Protein AF-A0A921CN96-F1 (afdb_monomer)

Foldseek 3Di:
DCVVVVVPDDPVVVVVVVVVVVVVVVVVVVVFDCVDPLRVVLVVQLVVCCVVVVDNLLSVLSSLLSSCVSCVVVVVNVVDPPVSVVVNVVSVVVVVVVVD

Structure (mmCIF, N/CA/C/O backbone):
data_AF-A0A921CN96-F1
#
_entry.id   AF-A0A921CN96-F1
#
loop_
_atom_site.group_PDB
_atom_site.id
_atom_site.type_symbol
_atom_site.label_atom_id
_atom_site.label_alt_id
_atom_site.label_comp_id
_atom_site.label_asym_id
_atom_site.label_entity_id
_atom_site.label_seq_id
_atom_site.pdbx_PDB_ins_code
_atom_site.Cartn_x
_atom_site.Cartn_y
_atom_site.Cartn_z
_atom_site.occupancy
_atom_site.B_iso_or_equiv
_atom_site.auth_seq_id
_atom_site.auth_comp_id
_atom_site.auth_asym_id
_atom_site.auth_atom_id
_atom_site.pdbx_PDB_model_num
ATOM 1 N N . PHE A 1 1 ? -2.292 15.617 -31.574 1.00 74.25 1 PHE A N 1
ATOM 2 C CA . PHE A 1 1 ? -1.887 17.020 -31.805 1.00 74.25 1 PHE A CA 1
ATOM 3 C C . P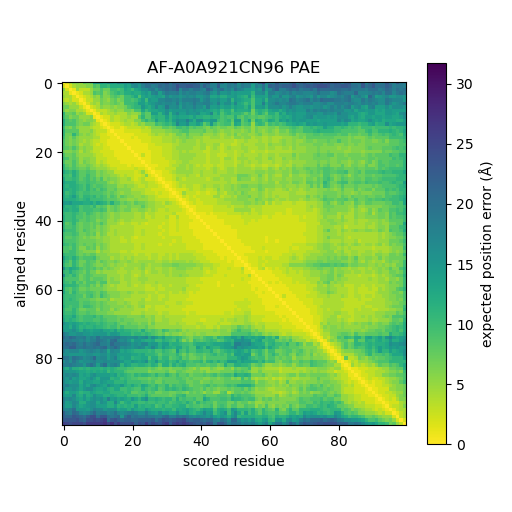HE A 1 1 ? -0.811 17.520 -30.830 1.00 74.25 1 PHE A C 1
ATOM 5 O O . PHE A 1 1 ? 0.116 18.146 -31.311 1.00 74.25 1 PHE A O 1
ATOM 12 N N . LEU A 1 2 ? -0.840 17.208 -29.521 1.00 77.44 2 LEU A N 1
ATOM 13 C CA . LEU A 1 2 ? 0.230 17.588 -28.559 1.00 77.44 2 LEU A CA 1
ATOM 14 C C . LEU A 1 2 ? 1.356 16.544 -28.381 1.00 77.44 2 LEU A C 1
ATOM 16 O O . LEU A 1 2 ? 2.350 16.805 -27.712 1.00 77.44 2 LEU A O 1
ATOM 20 N N . THR A 1 3 ? 1.221 15.368 -28.993 1.00 77.44 3 THR A N 1
ATOM 21 C CA . THR A 1 3 ? 2.188 14.261 -28.935 1.00 77.44 3 THR A CA 1
ATOM 22 C C . THR A 1 3 ? 3.643 14.638 -29.269 1.00 77.44 3 THR A C 1
ATOM 24 O O . THR A 1 3 ? 4.514 14.211 -28.515 1.00 77.44 3 THR A O 1
ATOM 27 N N . PRO A 1 4 ? 3.967 15.456 -30.294 1.00 80.44 4 PRO A N 1
ATOM 28 C CA . PRO A 1 4 ? 5.363 15.819 -30.566 1.00 80.44 4 PRO A CA 1
ATOM 29 C C . PRO A 1 4 ? 5.990 16.716 -29.482 1.00 80.44 4 PRO A C 1
ATOM 31 O O . PRO A 1 4 ? 7.190 16.612 -29.247 1.00 80.44 4 PRO A O 1
ATOM 34 N N . LEU A 1 5 ? 5.196 17.522 -28.759 1.00 76.81 5 LEU A N 1
ATOM 35 C CA . LEU A 1 5 ? 5.685 18.297 -27.607 1.00 76.81 5 LEU A CA 1
ATOM 36 C C . LEU A 1 5 ? 5.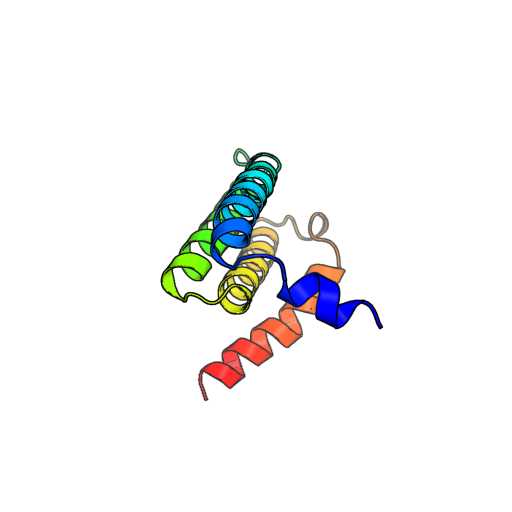952 17.432 -26.362 1.00 76.81 5 LEU A C 1
ATOM 38 O O . LEU A 1 5 ? 6.748 17.809 -25.510 1.00 76.81 5 LEU A O 1
ATOM 42 N N . ALA A 1 6 ? 5.306 16.274 -26.233 1.00 76.50 6 ALA A N 1
ATOM 43 C CA . ALA A 1 6 ? 5.575 15.362 -25.122 1.00 76.50 6 ALA A CA 1
ATOM 44 C C . ALA A 1 6 ? 6.882 14.572 -25.328 1.00 76.50 6 ALA A C 1
ATOM 46 O O . ALA A 1 6 ? 7.588 14.287 -24.367 1.00 76.50 6 ALA A O 1
ATOM 47 N N . VAL A 1 7 ? 7.228 14.253 -26.581 1.00 76.19 7 VAL A N 1
ATOM 48 C CA . VAL A 1 7 ? 8.421 13.456 -26.936 1.00 76.19 7 VAL A CA 1
ATOM 49 C C . VAL A 1 7 ? 9.723 14.267 -26.844 1.00 76.19 7 VAL A C 1
ATOM 51 O O . VAL A 1 7 ? 10.792 13.693 -26.672 1.00 76.19 7 VAL A O 1
ATOM 54 N N . MET A 1 8 ? 9.650 15.601 -26.905 1.00 83.06 8 MET A N 1
ATOM 55 C CA . MET A 1 8 ? 10.811 16.489 -26.715 1.00 83.06 8 MET A CA 1
ATOM 56 C C . MET A 1 8 ? 11.280 16.598 -25.252 1.00 83.06 8 MET A C 1
ATOM 58 O O . MET A 1 8 ? 12.340 17.168 -24.998 1.00 83.06 8 MET A O 1
ATOM 62 N N . ILE A 1 9 ? 10.529 16.052 -24.286 1.00 80.88 9 ILE A N 1
ATOM 63 C CA . ILE A 1 9 ? 10.961 15.981 -22.885 1.00 80.88 9 ILE A CA 1
ATOM 64 C C . ILE A 1 9 ? 12.008 14.862 -22.756 1.00 80.88 9 ILE A C 1
ATOM 66 O O . ILE A 1 9 ? 11.705 13.710 -23.072 1.00 80.88 9 ILE A O 1
ATOM 70 N N . PRO A 1 10 ? 13.226 15.151 -22.262 1.00 83.81 10 PRO A N 1
ATOM 71 C CA . PRO A 1 10 ? 14.235 14.122 -22.040 1.00 83.81 10 PRO A CA 1
ATOM 72 C C . PRO A 1 10 ? 13.735 13.056 -21.057 1.00 83.81 10 PRO A C 1
ATOM 74 O O . PRO A 1 10 ? 13.211 13.385 -19.993 1.00 83.81 10 PRO A O 1
ATOM 77 N N . THR A 1 11 ? 13.980 1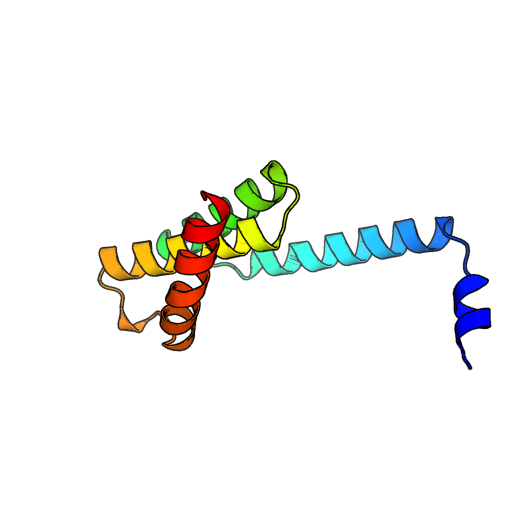1.776 -21.342 1.00 79.62 11 THR A N 1
ATOM 78 C CA . THR A 1 11 ? 13.639 10.658 -20.435 1.00 79.62 11 THR A CA 1
ATOM 79 C C . THR A 1 11 ? 14.355 10.754 -19.082 1.00 79.62 11 THR A C 1
ATOM 81 O O . THR A 1 11 ? 13.847 10.303 -18.056 1.00 79.62 11 THR A O 1
ATOM 84 N N . ALA A 1 12 ? 15.509 11.424 -19.044 1.00 84.81 12 ALA A N 1
ATOM 85 C CA . ALA A 1 12 ? 16.206 11.749 -17.804 1.00 84.81 12 ALA A CA 1
ATOM 86 C C . ALA A 1 12 ? 15.402 12.698 -16.893 1.00 84.81 12 ALA A C 1
ATOM 88 O O . ALA A 1 12 ? 15.544 12.630 -15.676 1.00 84.81 12 ALA A O 1
ATOM 89 N N . ALA A 1 13 ? 14.531 13.549 -17.450 1.00 86.00 13 ALA A N 1
ATOM 90 C CA . ALA A 1 13 ? 13.685 14.463 -16.681 1.00 86.00 13 ALA A CA 1
ATOM 91 C C . ALA A 1 13 ? 12.437 13.770 -16.103 1.00 86.00 13 ALA A C 1
ATOM 93 O O . ALA A 1 13 ? 11.913 14.202 -15.077 1.00 86.00 13 ALA A O 1
ATOM 94 N N . THR A 1 14 ? 11.973 12.668 -16.706 1.00 88.56 14 THR A N 1
ATOM 95 C CA . THR A 1 14 ? 10.804 11.923 -16.206 1.00 88.56 14 THR A CA 1
ATOM 96 C C . THR A 1 14 ? 11.135 11.052 -14.995 1.00 88.56 14 THR A C 1
ATOM 98 O O . THR A 1 14 ? 10.277 10.840 -14.142 1.00 88.56 14 TH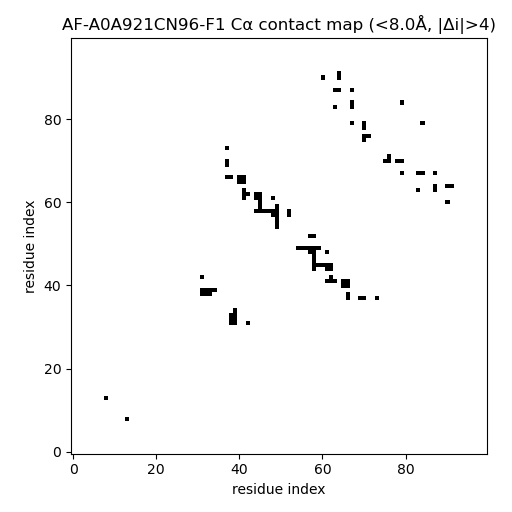R A O 1
ATOM 101 N N . ALA A 1 15 ? 12.379 10.580 -14.875 1.00 89.75 15 ALA A N 1
ATOM 102 C CA . ALA A 1 1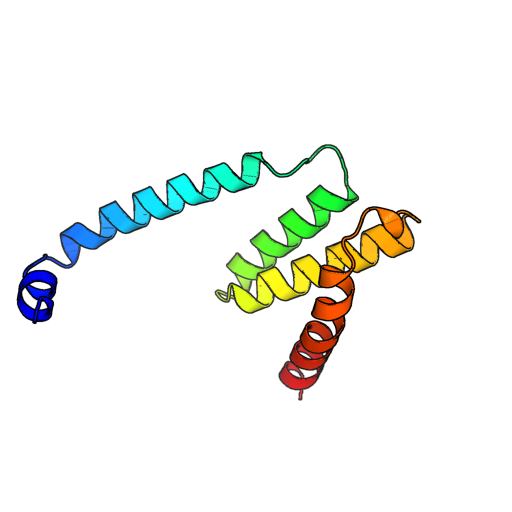5 ? 12.826 9.765 -13.745 1.00 89.75 15 ALA A CA 1
ATOM 103 C C . ALA A 1 15 ? 12.652 10.452 -12.367 1.00 89.75 15 ALA A C 1
ATOM 105 O O . ALA A 1 15 ? 11.973 9.876 -11.515 1.00 89.75 15 ALA A O 1
ATOM 106 N N . PRO A 1 16 ? 13.170 11.675 -12.117 1.00 90.56 16 PRO A N 1
ATOM 107 C CA . PRO A 1 16 ? 12.977 12.350 -10.831 1.00 90.56 16 PRO A CA 1
ATOM 108 C C . PRO A 1 16 ? 11.504 12.681 -10.556 1.00 90.56 16 PRO A C 1
ATOM 110 O O . PRO A 1 16 ? 11.070 12.614 -9.407 1.00 90.56 16 PRO A O 1
ATOM 113 N N . ALA A 1 17 ? 10.715 12.971 -11.597 1.00 92.12 17 ALA A N 1
ATOM 114 C CA . ALA A 1 17 ? 9.279 13.195 -11.453 1.00 92.12 17 ALA A CA 1
ATOM 115 C C . ALA A 1 17 ? 8.553 11.933 -10.951 1.00 92.12 17 ALA A C 1
ATOM 117 O O . ALA A 1 17 ? 7.779 12.010 -9.999 1.00 92.12 17 ALA A O 1
ATOM 118 N N . LEU A 1 18 ? 8.849 10.760 -11.524 1.00 91.25 18 LEU A N 1
ATOM 119 C CA . LEU A 1 18 ? 8.266 9.483 -11.091 1.00 91.25 18 LEU A CA 1
ATOM 120 C C . LEU A 1 18 ? 8.692 9.090 -9.669 1.00 91.25 18 LEU A C 1
ATOM 122 O O . LEU A 1 18 ? 7.872 8.570 -8.914 1.00 91.25 18 LEU A O 1
ATOM 126 N N . ILE A 1 19 ? 9.936 9.383 -9.275 1.00 92.50 19 ILE A N 1
ATOM 127 C CA . ILE A 1 19 ? 10.419 9.150 -7.903 1.00 92.50 19 ILE A CA 1
ATOM 128 C C . ILE A 1 19 ? 9.632 10.006 -6.900 1.00 92.50 19 ILE A C 1
ATOM 130 O O . ILE A 1 19 ? 9.176 9.490 -5.879 1.00 92.50 19 ILE A O 1
ATOM 134 N N . LEU A 1 20 ? 9.425 11.294 -7.195 1.00 93.94 20 LEU A N 1
ATOM 135 C CA . LEU A 1 20 ? 8.645 12.192 -6.336 1.00 93.94 20 LEU A CA 1
ATOM 136 C C . LEU A 1 20 ? 7.179 11.763 -6.227 1.00 93.94 20 LEU A C 1
ATOM 138 O O . LEU A 1 20 ? 6.624 11.774 -5.130 1.00 93.94 20 LEU A O 1
ATOM 142 N N . ILE A 1 21 ? 6.566 11.334 -7.332 1.00 92.50 21 ILE A N 1
ATOM 143 C CA . ILE A 1 21 ? 5.198 10.797 -7.326 1.00 92.50 21 ILE A CA 1
ATOM 144 C C . ILE A 1 21 ? 5.128 9.540 -6.450 1.00 92.50 21 ILE A C 1
ATOM 146 O O . ILE A 1 21 ? 4.252 9.438 -5.593 1.00 92.50 21 ILE A O 1
ATOM 150 N N . GLY A 1 22 ? 6.080 8.613 -6.597 1.00 89.81 22 GLY A N 1
ATOM 151 C CA . GLY A 1 22 ? 6.157 7.412 -5.762 1.00 89.81 22 GLY A CA 1
ATOM 152 C C . GLY A 1 22 ? 6.296 7.735 -4.270 1.00 89.81 22 GLY A C 1
ATOM 153 O O . GLY A 1 22 ? 5.595 7.154 -3.441 1.00 89.81 22 GLY A O 1
ATOM 154 N N . LEU A 1 23 ? 7.133 8.718 -3.921 1.00 91.50 23 LEU A N 1
ATOM 155 C CA . LEU A 1 23 ? 7.268 9.213 -2.546 1.00 91.50 23 LEU A CA 1
ATOM 156 C C . LEU A 1 23 ? 5.954 9.798 -2.011 1.00 91.50 23 LEU A C 1
ATOM 158 O O . LEU A 1 23 ? 5.591 9.547 -0.862 1.00 91.50 23 LEU A O 1
ATOM 162 N N . GLN A 1 24 ? 5.211 10.538 -2.837 1.00 90.31 24 GLN A N 1
ATOM 163 C CA . GLN A 1 24 ? 3.900 11.062 -2.452 1.00 90.31 24 GLN A CA 1
ATOM 164 C C . GLN A 1 24 ? 2.872 9.945 -2.232 1.00 90.31 24 GLN A C 1
ATOM 166 O O . GLN A 1 24 ? 2.104 10.014 -1.273 1.00 90.31 24 GLN A O 1
ATOM 171 N N . MET A 1 25 ? 2.896 8.881 -3.040 1.00 90.12 25 MET A N 1
ATOM 172 C CA . MET A 1 25 ? 2.010 7.723 -2.861 1.00 90.12 25 MET A CA 1
ATOM 173 C C . MET A 1 25 ? 2.270 6.975 -1.547 1.00 90.12 25 MET A C 1
ATOM 175 O O . MET A 1 25 ? 1.324 6.475 -0.938 1.00 90.12 25 MET A O 1
ATOM 179 N N . MET A 1 26 ? 3.514 6.948 -1.049 1.00 87.94 26 MET A N 1
ATOM 180 C CA . MET A 1 26 ? 3.805 6.369 0.271 1.00 87.94 26 MET A CA 1
ATOM 181 C C . MET A 1 26 ? 3.111 7.117 1.414 1.00 87.94 26 MET A C 1
ATOM 183 O O . MET A 1 26 ? 2.838 6.522 2.454 1.00 87.94 26 MET A O 1
ATOM 187 N N . SER A 1 27 ? 2.772 8.399 1.241 1.00 86.81 27 SER A N 1
ATOM 188 C CA . SER A 1 27 ? 2.015 9.150 2.249 1.00 86.81 27 SER A CA 1
ATOM 189 C C . SER A 1 27 ? 0.640 8.527 2.514 1.00 86.81 27 SER A C 1
ATOM 191 O O . SER A 1 27 ? 0.160 8.549 3.646 1.00 86.81 27 SER A O 1
ATOM 193 N N . THR A 1 28 ? 0.034 7.886 1.507 1.00 85.25 28 THR A N 1
ATOM 194 C CA . THR A 1 28 ? -1.254 7.193 1.654 1.00 85.25 28 THR A CA 1
ATOM 195 C C . THR A 1 28 ? -1.179 6.048 2.663 1.00 85.25 28 THR A C 1
ATOM 197 O O . THR A 1 28 ? -2.160 5.807 3.360 1.00 85.25 28 THR A O 1
ATOM 200 N N . ILE A 1 29 ? -0.012 5.413 2.831 1.00 86.69 29 ILE A N 1
ATOM 201 C CA . ILE A 1 29 ? 0.194 4.343 3.820 1.00 86.69 29 ILE A CA 1
ATOM 202 C C . ILE A 1 29 ? -0.073 4.854 5.242 1.00 86.69 29 ILE A C 1
ATOM 204 O O . ILE A 1 29 ? -0.598 4.112 6.062 1.00 86.69 29 ILE A O 1
ATOM 208 N N . LYS A 1 30 ? 0.196 6.134 5.534 1.00 85.25 30 LYS A N 1
ATOM 209 C CA . LYS A 1 30 ? -0.066 6.721 6.860 1.00 85.25 30 LYS A CA 1
ATOM 210 C C . LYS A 1 30 ? -1.553 6.823 7.205 1.00 85.25 30 LYS A C 1
ATOM 212 O O . LYS A 1 30 ? -1.878 6.974 8.374 1.00 85.25 30 LYS A O 1
ATOM 217 N N . ASN A 1 31 ? -2.442 6.770 6.212 1.00 86.75 31 ASN A N 1
ATOM 218 C CA . ASN A 1 31 ? -3.889 6.772 6.449 1.00 86.75 31 ASN A CA 1
ATOM 219 C C . ASN A 1 31 ? -4.420 5.387 6.848 1.00 86.75 31 ASN A C 1
ATOM 221 O O . ASN A 1 31 ? -5.590 5.265 7.198 1.00 86.75 31 ASN A O 1
ATOM 225 N N . VAL A 1 32 ? -3.589 4.342 6.778 1.00 86.38 32 VAL A N 1
ATOM 226 C CA . VAL A 1 32 ? -3.953 3.010 7.260 1.00 86.38 32 VAL A CA 1
ATOM 227 C C . VAL A 1 32 ? -3.905 3.010 8.785 1.00 86.38 32 VAL A C 1
ATOM 229 O O . VAL A 1 32 ? -2.904 3.407 9.380 1.00 86.38 32 VAL A O 1
ATOM 232 N N . ASN A 1 33 ? -4.980 2.547 9.423 1.00 86.06 33 ASN A N 1
ATOM 233 C CA . ASN A 1 33 ? -5.007 2.375 10.868 1.00 86.06 33 ASN A CA 1
ATOM 234 C C . ASN A 1 33 ? -4.212 1.116 11.252 1.00 86.06 33 ASN A C 1
ATOM 236 O O . ASN A 1 33 ? -4.694 -0.004 11.090 1.00 86.06 33 ASN A O 1
ATOM 240 N N . PHE A 1 34 ? -2.988 1.308 11.745 1.00 85.50 34 PHE A N 1
ATOM 241 C CA . PHE A 1 34 ? -2.115 0.212 12.169 1.00 85.50 34 PHE A CA 1
ATOM 242 C C . PHE A 1 34 ? -2.422 -0.324 13.576 1.00 85.50 34 PHE A C 1
ATOM 244 O O . PHE A 1 34 ? -1.903 -1.383 13.925 1.00 85.50 34 PHE A O 1
ATOM 251 N N . ASP A 1 35 ? -3.270 0.352 14.358 1.00 86.31 35 ASP A N 1
ATOM 252 C CA . ASP A 1 35 ? -3.705 -0.132 15.675 1.00 86.31 35 ASP A CA 1
ATOM 253 C C . ASP A 1 35 ? -4.740 -1.264 15.554 1.00 86.31 35 ASP A C 1
ATOM 255 O O . ASP A 1 35 ? -4.812 -2.138 16.418 1.00 86.31 35 ASP A O 1
ATOM 259 N N . ASP A 1 36 ? -5.526 -1.294 14.467 1.00 85.56 36 ASP A N 1
ATOM 260 C CA . ASP A 1 36 ? -6.428 -2.413 14.178 1.00 85.56 36 ASP A CA 1
ATOM 261 C C . ASP A 1 36 ? -5.715 -3.481 13.338 1.00 85.56 36 ASP A C 1
ATOM 263 O O . ASP A 1 36 ? -5.426 -3.300 12.150 1.00 85.56 36 ASP A O 1
ATOM 267 N N . PHE A 1 37 ? -5.492 -4.648 13.943 1.00 85.44 37 PHE A N 1
ATOM 268 C CA . PHE A 1 37 ? -4.871 -5.800 13.288 1.00 85.44 37 PHE A CA 1
ATOM 269 C C . PHE A 1 37 ? -5.606 -6.235 12.008 1.00 85.44 37 PHE A C 1
ATOM 271 O O . PHE A 1 37 ? -4.986 -6.699 11.048 1.00 85.44 37 PHE A O 1
ATOM 278 N N . THR A 1 38 ? -6.922 -6.025 11.962 1.00 85.69 38 THR A N 1
ATOM 279 C CA . THR A 1 38 ? -7.789 -6.355 10.823 1.00 85.69 38 THR A CA 1
ATOM 280 C C . THR A 1 38 ? -7.508 -5.472 9.601 1.00 85.69 38 THR A C 1
ATOM 282 O O . THR A 1 38 ? -7.846 -5.853 8.484 1.00 85.69 38 THR A O 1
ATOM 285 N N . GLN A 1 39 ? -6.869 -4.310 9.785 1.00 85.81 39 GLN A N 1
ATOM 286 C CA . GLN A 1 39 ? -6.445 -3.407 8.706 1.00 85.81 39 GLN A CA 1
ATOM 287 C C . GLN A 1 39 ? -4.930 -3.458 8.474 1.00 85.81 39 GLN A C 1
ATOM 289 O O . GLN A 1 39 ? -4.478 -3.447 7.326 1.00 85.81 39 GLN A O 1
ATOM 294 N N . ALA A 1 40 ? -4.150 -3.582 9.550 1.00 89.81 40 ALA A N 1
ATOM 295 C CA . ALA A 1 40 ? -2.695 -3.633 9.501 1.00 89.81 40 ALA A CA 1
ATOM 296 C C . ALA A 1 40 ? -2.176 -4.862 8.736 1.00 89.81 40 ALA A C 1
ATOM 298 O O . ALA A 1 40 ? -1.321 -4.734 7.856 1.00 89.81 40 ALA A O 1
ATOM 299 N N . LEU A 1 41 ? -2.712 -6.053 9.035 1.00 90.81 41 LEU A N 1
ATOM 300 C CA . LEU A 1 41 ? -2.230 -7.302 8.442 1.00 90.81 41 LEU A CA 1
ATOM 301 C C . LEU A 1 41 ? -2.493 -7.374 6.919 1.00 90.81 41 LEU A C 1
ATOM 303 O O . LEU A 1 41 ? -1.557 -7.678 6.174 1.00 90.81 41 LEU A O 1
ATOM 307 N N . PRO A 1 42 ? -3.694 -7.035 6.407 1.00 90.31 42 PRO A N 1
ATOM 308 C CA . PRO A 1 42 ? -3.945 -6.983 4.966 1.00 90.31 42 PRO A CA 1
ATOM 309 C C . PRO A 1 42 ? -3.100 -5.943 4.234 1.00 90.31 42 PRO A C 1
ATOM 311 O O . PRO A 1 42 ? -2.592 -6.225 3.146 1.00 90.31 42 PRO A O 1
ATOM 314 N N . ALA A 1 43 ? -2.914 -4.754 4.820 1.00 91.12 43 ALA A N 1
ATOM 315 C CA . ALA A 1 43 ? -2.076 -3.711 4.234 1.00 91.12 43 ALA A CA 1
ATOM 316 C C . ALA A 1 43 ? -0.617 -4.174 4.114 1.00 91.12 43 ALA A C 1
ATOM 318 O O . ALA A 1 43 ? 0.002 -4.019 3.060 1.00 91.12 43 ALA A O 1
ATOM 319 N N . PHE A 1 44 ? -0.093 -4.824 5.155 1.00 91.94 44 PHE A N 1
ATOM 320 C CA . PHE A 1 44 ? 1.248 -5.397 5.140 1.00 91.94 44 PHE A CA 1
ATOM 321 C C . PHE A 1 44 ? 1.402 -6.482 4.067 1.00 91.94 44 PHE A C 1
ATOM 323 O O . PHE A 1 44 ? 2.325 -6.416 3.254 1.00 91.94 44 PHE A O 1
ATOM 330 N N . ILE A 1 45 ? 0.469 -7.439 4.004 1.00 92.25 45 ILE A N 1
ATOM 331 C CA . ILE A 1 45 ? 0.488 -8.511 2.997 1.00 92.25 45 ILE A CA 1
ATOM 332 C C . ILE A 1 45 ? 0.442 -7.930 1.581 1.00 92.25 45 ILE A C 1
ATOM 334 O O . ILE A 1 45 ? 1.208 -8.362 0.723 1.00 92.25 45 ILE A O 1
ATOM 338 N N . THR A 1 46 ? -0.387 -6.912 1.345 1.00 93.06 46 THR A N 1
ATOM 339 C CA . THR A 1 46 ? -0.479 -6.234 0.043 1.00 93.06 46 THR A CA 1
ATOM 340 C C . THR A 1 46 ? 0.874 -5.687 -0.402 1.00 93.06 46 THR A C 1
ATOM 342 O O . THR A 1 46 ? 1.295 -5.914 -1.539 1.00 93.06 46 THR A O 1
ATOM 345 N N . ILE A 1 47 ? 1.570 -4.980 0.494 1.00 92.38 47 ILE A N 1
ATOM 346 C CA . ILE A 1 47 ? 2.873 -4.371 0.208 1.00 92.38 47 ILE A CA 1
ATOM 347 C C . ILE A 1 47 ? 3.909 -5.461 -0.072 1.00 92.38 47 ILE A C 1
ATOM 349 O O . ILE A 1 47 ? 4.576 -5.427 -1.105 1.00 92.38 47 ILE A O 1
ATOM 353 N N . VAL A 1 48 ? 4.003 -6.456 0.811 1.00 94.06 48 VAL A N 1
ATOM 354 C CA . VAL A 1 48 ? 4.980 -7.545 0.704 1.00 94.06 48 VAL A CA 1
ATOM 355 C C . VAL A 1 48 ? 4.779 -8.329 -0.593 1.00 94.06 48 VAL A C 1
ATOM 357 O O . VAL A 1 48 ? 5.715 -8.467 -1.378 1.00 94.06 48 VAL A O 1
ATOM 360 N N . VAL A 1 49 ? 3.555 -8.777 -0.881 1.00 93.25 49 VAL A N 1
ATOM 361 C CA . VAL A 1 49 ? 3.249 -9.532 -2.107 1.00 93.25 49 VAL A CA 1
ATOM 362 C C . VAL A 1 49 ? 3.535 -8.700 -3.354 1.00 93.25 49 VAL A C 1
ATOM 364 O O . VAL A 1 49 ? 4.074 -9.238 -4.321 1.00 93.25 49 VAL A O 1
ATOM 367 N N . THR A 1 50 ? 3.209 -7.404 -3.347 1.00 93.31 50 THR A N 1
ATOM 368 C CA . THR A 1 50 ? 3.491 -6.524 -4.492 1.00 93.31 50 THR A CA 1
ATOM 369 C C . THR A 1 50 ? 4.989 -6.458 -4.778 1.00 93.31 50 THR A C 1
ATOM 371 O O . THR A 1 50 ? 5.391 -6.615 -5.930 1.00 93.31 50 THR A O 1
ATOM 374 N N . VAL A 1 51 ? 5.813 -6.273 -3.740 1.00 91.88 51 VAL A N 1
ATOM 375 C CA . VAL A 1 51 ? 7.276 -6.192 -3.871 1.00 91.88 51 VAL A CA 1
ATOM 376 C C . VAL A 1 51 ? 7.860 -7.522 -4.346 1.00 91.88 51 VAL A C 1
ATOM 378 O O . VAL A 1 51 ? 8.698 -7.528 -5.241 1.00 91.88 51 VAL A O 1
ATOM 381 N N . PHE A 1 52 ? 7.391 -8.650 -3.808 1.00 92.25 52 PHE A N 1
ATOM 382 C CA . PHE A 1 52 ? 7.905 -9.970 -4.186 1.00 92.25 52 PHE A CA 1
ATOM 383 C C . PHE A 1 52 ? 7.428 -10.454 -5.562 1.00 92.25 52 PHE A C 1
ATOM 385 O O . PHE A 1 52 ? 8.168 -11.153 -6.249 1.00 92.25 52 PHE A O 1
ATOM 392 N N . THR A 1 53 ? 6.212 -10.095 -5.982 1.00 88.31 53 THR A N 1
ATOM 393 C CA . THR A 1 53 ? 5.643 -10.538 -7.272 1.00 88.31 53 THR A CA 1
ATOM 394 C C . THR A 1 53 ? 5.975 -9.568 -8.413 1.00 88.31 53 THR A C 1
ATOM 396 O O . THR A 1 53 ? 5.724 -9.884 -9.572 1.00 88.31 53 THR A O 1
ATOM 399 N N . PHE A 1 54 ? 6.474 -8.361 -8.110 1.00 88.94 54 PHE A N 1
ATOM 400 C CA . PHE A 1 54 ? 6.584 -7.239 -9.059 1.00 88.94 54 PHE A CA 1
ATOM 401 C C . PHE A 1 54 ? 5.273 -6.950 -9.816 1.00 88.94 54 PHE A C 1
ATOM 403 O O . PHE A 1 54 ? 5.267 -6.367 -10.899 1.00 88.94 54 PHE A O 1
ATOM 410 N N . ASN A 1 55 ? 4.140 -7.360 -9.237 1.00 87.50 55 ASN A N 1
ATOM 411 C CA . ASN A 1 55 ? 2.817 -7.244 -9.825 1.00 87.50 55 ASN A CA 1
ATOM 412 C C . ASN A 1 55 ? 1.851 -6.676 -8.785 1.00 87.50 55 ASN A C 1
ATOM 414 O O . ASN A 1 55 ? 1.463 -7.341 -7.821 1.00 87.50 55 ASN A O 1
ATOM 418 N N . LEU A 1 56 ? 1.449 -5.432 -9.026 1.00 88.12 56 LEU A N 1
ATOM 419 C CA . LEU A 1 56 ? 0.563 -4.668 -8.158 1.00 88.12 56 LEU A CA 1
ATOM 420 C C . LEU A 1 56 ? -0.847 -5.271 -8.094 1.00 88.12 56 LEU A C 1
ATOM 422 O O . LEU A 1 56 ? -1.458 -5.280 -7.027 1.00 88.12 56 LEU A O 1
ATOM 426 N N . ALA A 1 57 ? -1.339 -5.858 -9.190 1.00 87.44 57 ALA A N 1
ATOM 427 C CA . ALA A 1 57 ? -2.643 -6.514 -9.200 1.00 87.44 57 ALA A CA 1
ATOM 428 C C . ALA A 1 57 ? -2.659 -7.732 -8.267 1.00 87.44 57 ALA A C 1
ATOM 430 O O . ALA A 1 57 ? -3.604 -7.903 -7.500 1.00 87.44 57 ALA A O 1
ATOM 431 N N . ASN A 1 58 ? -1.595 -8.540 -8.267 1.00 87.12 58 ASN A N 1
ATOM 432 C CA . ASN A 1 58 ? -1.524 -9.736 -7.425 1.00 87.12 58 ASN A CA 1
ATOM 433 C C . ASN A 1 58 ? -1.439 -9.390 -5.929 1.00 87.12 58 ASN A C 1
ATOM 435 O O . ASN A 1 58 ? -2.087 -10.028 -5.099 1.00 87.12 58 ASN A O 1
ATOM 439 N N . GLY A 1 59 ? -0.690 -8.335 -5.594 1.00 88.69 59 GLY A N 1
ATOM 440 C CA . GLY A 1 59 ? -0.602 -7.825 -4.228 1.00 88.69 59 GLY A CA 1
ATOM 441 C C . GLY A 1 59 ? -1.930 -7.299 -3.701 1.00 88.69 59 GLY A C 1
ATOM 442 O O . GLY A 1 59 ? -2.372 -7.723 -2.634 1.00 88.69 59 GLY A O 1
ATOM 443 N N . ILE A 1 60 ? -2.606 -6.437 -4.469 1.00 90.25 60 ILE A N 1
ATOM 444 C CA . ILE A 1 60 ? -3.927 -5.906 -4.095 1.00 90.25 60 ILE A CA 1
ATOM 445 C C . ILE A 1 60 ? -4.950 -7.035 -3.952 1.00 90.25 60 ILE A C 1
ATOM 447 O O . ILE A 1 60 ? -5.741 -7.036 -3.011 1.00 90.25 60 ILE A O 1
ATOM 451 N N . SER A 1 61 ? -4.904 -8.023 -4.845 1.00 88.94 61 SER A N 1
ATOM 452 C CA . SER A 1 61 ? -5.805 -9.175 -4.823 1.00 88.94 61 SER A CA 1
ATOM 453 C C . SER A 1 61 ? -5.732 -9.943 -3.503 1.00 88.94 61 SER A C 1
ATOM 455 O O . SER A 1 61 ? -6.749 -10.129 -2.833 1.00 88.94 61 SER A O 1
ATOM 457 N N . LEU A 1 62 ? -4.523 -10.343 -3.094 1.00 89.31 62 LEU A N 1
ATOM 458 C CA . LEU A 1 62 ? -4.318 -11.051 -1.828 1.00 89.31 62 LEU A CA 1
ATOM 459 C C . LEU A 1 62 ? -4.604 -10.172 -0.611 1.00 89.31 62 LEU A C 1
ATOM 461 O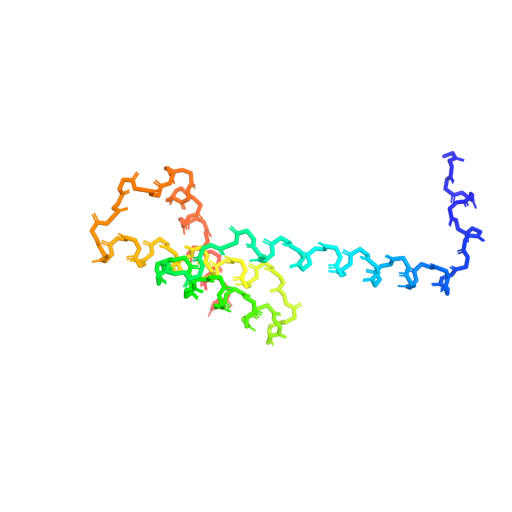 O . LEU A 1 62 ? -5.140 -10.665 0.383 1.00 89.31 62 LEU A O 1
ATOM 465 N N . GLY A 1 63 ? -4.306 -8.877 -0.699 1.00 90.44 63 GLY A N 1
ATOM 466 C CA . GLY A 1 63 ? -4.668 -7.890 0.311 1.00 90.44 63 GLY A CA 1
ATOM 467 C C . GLY A 1 63 ? -6.162 -7.856 0.605 1.00 90.44 63 GLY A C 1
ATOM 468 O O . GLY A 1 63 ? -6.578 -8.025 1.749 1.00 90.44 63 GLY A O 1
ATOM 469 N N . ILE A 1 64 ? -6.977 -7.696 -0.440 1.00 89.00 64 ILE A N 1
ATOM 470 C CA . ILE A 1 64 ? -8.440 -7.639 -0.327 1.00 89.00 64 ILE A CA 1
ATOM 471 C C . ILE A 1 64 ? -8.993 -8.954 0.225 1.00 89.00 64 ILE A C 1
ATOM 473 O O . ILE A 1 64 ? -9.810 -8.929 1.145 1.00 89.00 64 ILE A O 1
ATOM 477 N N . ILE A 1 65 ? -8.522 -10.098 -0.284 1.00 88.44 65 ILE A N 1
ATOM 478 C CA . ILE A 1 65 ? -8.954 -11.415 0.204 1.00 88.44 65 ILE A CA 1
ATOM 479 C C . ILE A 1 65 ? -8.649 -11.546 1.698 1.00 88.44 65 ILE A C 1
ATOM 481 O O . ILE A 1 65 ? -9.539 -11.897 2.467 1.00 88.44 65 ILE A O 1
ATOM 485 N N . THR A 1 66 ? -7.430 -11.206 2.123 1.00 89.00 66 THR A N 1
ATOM 486 C CA . THR A 1 66 ? -7.025 -11.258 3.537 1.00 89.00 66 THR A CA 1
ATOM 487 C C . THR A 1 66 ? -7.887 -10.331 4.396 1.00 89.00 66 THR A C 1
ATOM 489 O O . THR A 1 66 ? -8.331 -10.736 5.468 1.00 89.00 66 THR A O 1
ATOM 492 N N . TYR A 1 67 ? -8.170 -9.110 3.932 1.00 88.62 67 TYR A N 1
ATOM 493 C CA . TYR A 1 67 ? -9.012 -8.158 4.658 1.00 88.62 67 TYR A CA 1
ATOM 494 C C . TYR A 1 67 ? -10.426 -8.692 4.885 1.00 88.62 67 TYR A C 1
ATOM 496 O O . TYR A 1 67 ? -10.934 -8.641 6.006 1.00 88.62 67 TYR A O 1
ATOM 504 N N . VAL A 1 68 ? -11.056 -9.240 3.844 1.00 86.31 68 VAL A N 1
ATOM 505 C CA . VAL A 1 68 ? -12.392 -9.835 3.965 1.00 86.31 68 VAL A CA 1
ATOM 506 C C . VAL A 1 68 ? -12.351 -11.052 4.886 1.00 86.31 68 VAL A C 1
ATOM 508 O O . VAL A 1 68 ? -13.186 -11.162 5.779 1.00 86.31 68 VAL A O 1
ATOM 511 N N . LEU A 1 69 ? -11.348 -11.921 4.737 1.00 86.50 69 LEU A N 1
ATOM 512 C CA . LEU A 1 69 ? -11.194 -13.119 5.560 1.00 86.50 69 LEU A CA 1
ATOM 513 C C . LEU A 1 69 ? -11.074 -12.763 7.050 1.00 86.50 69 LEU A C 1
ATOM 515 O O . LEU A 1 69 ? -11.827 -13.284 7.869 1.00 86.50 69 LEU A O 1
ATOM 519 N N . LEU A 1 70 ? -10.187 -11.827 7.402 1.00 86.88 70 LEU A N 1
ATOM 520 C CA . LEU A 1 70 ? -9.983 -11.397 8.788 1.00 86.88 70 LEU A CA 1
ATOM 521 C C . LEU A 1 70 ? -11.229 -10.743 9.384 1.00 86.88 70 LEU A C 1
ATOM 523 O O . LEU A 1 70 ? -11.582 -11.048 10.516 1.00 86.88 70 LEU A O 1
ATOM 527 N N . ASN A 1 71 ? -11.923 -9.878 8.641 1.00 84.12 71 ASN A N 1
ATOM 528 C CA . ASN A 1 71 ? -13.144 -9.248 9.147 1.00 84.12 71 ASN A CA 1
ATOM 529 C C . ASN A 1 71 ? -14.280 -10.258 9.361 1.00 84.12 71 ASN A C 1
ATOM 531 O O . ASN A 1 71 ? -15.048 -10.121 10.315 1.00 84.12 71 ASN A O 1
ATOM 535 N N . VAL A 1 72 ? -14.374 -11.284 8.509 1.00 83.00 72 VAL A N 1
ATOM 536 C CA . VAL A 1 72 ? -15.338 -12.381 8.672 1.00 83.00 72 VAL A CA 1
ATOM 537 C C . VAL A 1 72 ? -15.003 -13.211 9.914 1.00 83.00 72 VAL A C 1
ATOM 539 O O . VAL A 1 72 ? -15.890 -13.454 10.731 1.00 83.00 72 VAL A O 1
ATOM 542 N N . PHE A 1 73 ? -13.734 -13.591 10.109 1.00 82.75 73 PHE A N 1
ATOM 543 C CA . PHE A 1 73 ? -13.305 -14.369 11.279 1.00 82.75 73 PHE A CA 1
ATOM 544 C C . PHE A 1 73 ? -13.371 -13.583 12.596 1.00 82.75 73 PHE A C 1
ATOM 546 O O . PHE A 1 73 ? -13.712 -14.155 13.627 1.00 82.75 73 PHE A O 1
ATOM 553 N N . SER A 1 74 ? -13.118 -12.275 12.568 1.00 80.94 74 SER A N 1
ATOM 554 C CA . SER A 1 74 ? -13.230 -11.390 13.736 1.00 80.94 74 SER A CA 1
ATOM 555 C C . SER A 1 74 ? -14.677 -10.994 14.070 1.00 80.94 74 SER A C 1
ATOM 557 O O . SER A 1 74 ? -14.897 -10.204 14.985 1.00 80.94 74 SER A O 1
ATOM 559 N N . GLY A 1 75 ? -15.680 -11.495 13.334 1.00 75.00 75 GLY A N 1
ATOM 560 C CA . GLY A 1 75 ? -17.099 -11.193 13.568 1.00 75.00 75 GLY A CA 1
ATOM 561 C C . GLY A 1 75 ? -17.532 -9.776 13.162 1.00 75.00 75 GLY A C 1
ATOM 562 O O . GLY A 1 75 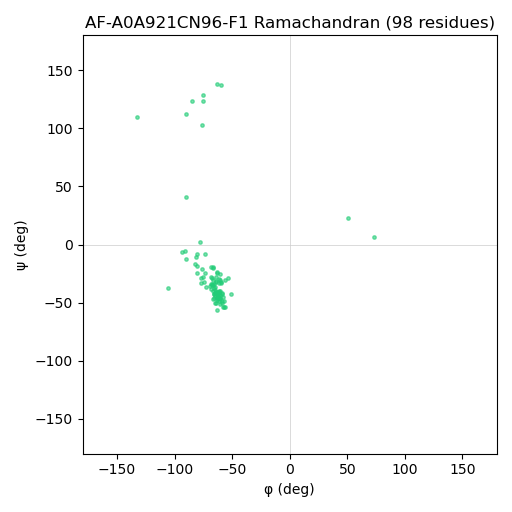? -18.685 -9.401 13.374 1.00 75.00 75 GLY A O 1
ATOM 563 N N . LYS A 1 76 ? -16.649 -8.997 12.527 1.00 75.94 76 LYS A N 1
ATOM 564 C CA . LYS A 1 76 ? -16.860 -7.608 12.083 1.00 75.94 76 LYS A CA 1
ATOM 565 C C . LYS A 1 76 ? -17.427 -7.526 10.658 1.00 75.94 76 LYS A C 1
ATOM 567 O O . LYS A 1 76 ? -17.062 -6.668 9.858 1.00 75.94 76 LYS A O 1
ATOM 572 N N . TYR A 1 77 ? -18.365 -8.406 10.316 1.00 69.00 77 TYR A N 1
ATOM 573 C CA . TYR A 1 77 ? -18.891 -8.525 8.949 1.00 69.00 77 TYR A CA 1
ATOM 574 C C . TYR A 1 77 ? -19.612 -7.261 8.439 1.00 69.00 77 TYR A C 1
ATOM 576 O O . TYR A 1 77 ? -19.678 -7.061 7.228 1.00 69.00 77 TYR A O 1
ATOM 584 N N . ARG A 1 78 ? -20.126 -6.403 9.338 1.00 64.31 78 ARG A N 1
ATOM 585 C CA . ARG A 1 78 ? -20.798 -5.127 9.005 1.00 64.31 78 ARG A CA 1
ATOM 586 C C . ARG A 1 78 ? -19.852 -3.953 8.752 1.00 64.31 78 ARG A C 1
ATOM 588 O O . ARG A 1 78 ? -20.306 -2.958 8.198 1.00 64.31 78 ARG A O 1
ATOM 595 N N . GLU A 1 79 ? -18.586 -4.042 9.156 1.00 71.88 79 GLU A N 1
ATOM 596 C CA . GLU A 1 79 ? -17.602 -2.969 8.931 1.00 71.88 79 GLU A CA 1
ATOM 597 C C . GLU A 1 79 ? -17.035 -3.010 7.504 1.00 71.88 79 GLU A C 1
ATOM 599 O O . GLU A 1 79 ? -16.528 -2.009 6.999 1.00 71.88 79 GLU A O 1
ATOM 604 N N . VAL A 1 80 ? -17.177 -4.148 6.819 1.00 75.19 80 VAL A N 1
ATOM 605 C CA . VAL A 1 80 ? -16.723 -4.321 5.439 1.00 75.19 80 VAL A CA 1
ATOM 606 C C . VAL A 1 80 ? -17.798 -3.819 4.470 1.00 75.19 80 VAL A C 1
ATOM 608 O O . VAL A 1 80 ? -18.927 -4.322 4.492 1.00 75.19 80 VAL A O 1
ATOM 611 N N . PRO A 1 81 ? -17.480 -2.872 3.568 1.00 77.56 81 PRO A N 1
ATOM 612 C CA . PRO A 1 81 ? -18.434 -2.411 2.571 1.00 77.56 81 PRO A CA 1
ATOM 613 C C . PRO A 1 81 ? -18.815 -3.556 1.625 1.00 77.56 81 PRO A C 1
ATOM 615 O O . PRO A 1 81 ? -17.956 -4.304 1.156 1.00 77.56 81 PRO A O 1
ATOM 618 N N . ALA A 1 82 ? -20.104 -3.660 1.286 1.00 76.00 82 ALA A N 1
ATOM 619 C CA . ALA A 1 82 ? -20.643 -4.742 0.452 1.00 76.00 82 ALA A CA 1
ATOM 620 C C . ALA A 1 82 ? -19.910 -4.909 -0.897 1.00 76.00 82 ALA A C 1
ATOM 622 O O . ALA A 1 82 ? -19.798 -6.020 -1.411 1.00 76.00 82 ALA A O 1
ATOM 623 N N . GLY A 1 83 ? -19.346 -3.823 -1.440 1.00 79.62 83 GLY A N 1
ATOM 624 C CA . GLY A 1 83 ? -18.542 -3.858 -2.663 1.00 79.62 83 GLY A CA 1
ATOM 625 C C . GLY A 1 83 ? -17.281 -4.725 -2.562 1.00 79.62 83 GLY A C 1
ATOM 626 O O . GLY A 1 83 ? -16.925 -5.372 -3.544 1.00 79.62 83 GLY A O 1
ATOM 627 N N . LEU A 1 84 ? -16.638 -4.813 -1.390 1.00 80.81 84 LEU A N 1
ATOM 628 C CA . LEU A 1 84 ? -15.454 -5.663 -1.209 1.00 80.81 84 LEU A CA 1
ATOM 629 C C . LEU A 1 84 ? -15.806 -7.154 -1.262 1.00 80.81 84 LEU A C 1
ATOM 631 O O . LEU A 1 84 ? -15.052 -7.939 -1.830 1.00 80.81 84 LEU A O 1
ATOM 635 N N . TYR A 1 85 ? -16.975 -7.536 -0.740 1.00 78.69 85 TYR A N 1
ATOM 636 C CA . TYR A 1 85 ? -17.467 -8.911 -0.852 1.00 78.69 85 TYR A CA 1
ATOM 637 C C . TYR A 1 85 ? -17.742 -9.298 -2.306 1.00 78.69 85 TYR A C 1
ATOM 639 O O . TYR A 1 85 ? -17.366 -10.390 -2.728 1.00 78.69 85 TYR A O 1
ATOM 647 N N . VAL A 1 86 ? -18.339 -8.392 -3.090 1.00 83.44 86 VAL A N 1
ATOM 648 C CA . VAL A 1 86 ? -18.568 -8.618 -4.526 1.00 83.44 86 VAL A CA 1
ATOM 649 C C . VAL A 1 86 ? -17.243 -8.744 -5.274 1.00 83.44 86 VAL A C 1
ATOM 651 O O . VAL A 1 86 ? -17.117 -9.627 -6.114 1.00 83.44 86 VAL A O 1
ATOM 654 N N . LEU A 1 87 ? -16.242 -7.917 -4.945 1.00 80.56 87 LEU A N 1
ATOM 655 C CA . LEU A 1 87 ? -14.905 -7.984 -5.547 1.00 80.56 87 LEU A CA 1
ATOM 656 C C . LEU A 1 87 ? -14.136 -9.259 -5.184 1.00 80.56 87 LEU A C 1
ATOM 658 O O . LEU A 1 87 ? -13.354 -9.744 -6.000 1.00 80.56 87 LEU A O 1
ATOM 662 N N . CYS A 1 88 ? -14.363 -9.834 -4.002 1.00 79.69 88 CYS A N 1
ATOM 663 C CA . CYS A 1 88 ? -13.714 -11.082 -3.603 1.00 79.69 88 CYS A CA 1
ATOM 664 C C . CYS A 1 88 ? -14.035 -12.251 -4.545 1.00 79.69 88 CYS A C 1
ATOM 666 O O . CYS A 1 88 ? -13.168 -13.090 -4.776 1.00 79.69 88 CYS A O 1
ATOM 668 N N . VAL A 1 89 ? -15.236 -12.303 -5.127 1.00 80.62 89 VAL A N 1
ATOM 669 C CA . VAL A 1 89 ? -15.657 -13.394 -6.025 1.00 80.62 89 VAL A CA 1
ATOM 670 C C . VAL A 1 89 ? -14.797 -13.481 -7.305 1.00 80.62 89 VAL A C 1
ATOM 672 O O . VAL A 1 89 ? -14.192 -14.532 -7.532 1.00 80.62 89 VAL A 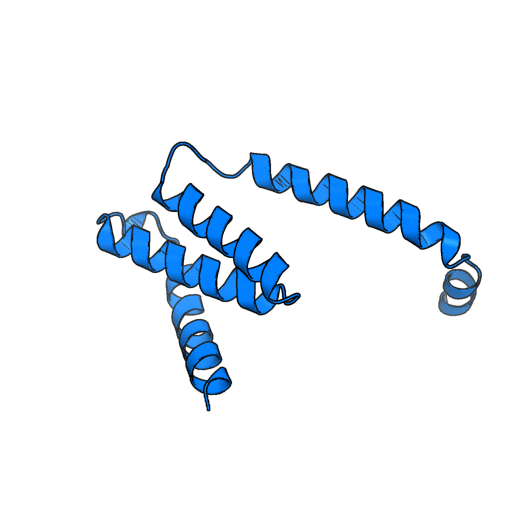O 1
ATOM 675 N N . PRO A 1 90 ? -14.662 -12.424 -8.133 1.00 80.69 90 PRO A N 1
ATOM 676 C CA . PRO A 1 90 ? -13.792 -12.452 -9.308 1.00 80.69 90 PRO A CA 1
ATOM 677 C C . PRO A 1 90 ? -12.304 -12.541 -8.947 1.00 80.69 90 PRO A C 1
ATOM 679 O O . PRO A 1 90 ? -11.536 -13.120 -9.708 1.00 80.69 90 PRO A O 1
ATOM 682 N N . LEU A 1 91 ? -11.888 -12.025 -7.786 1.00 80.75 91 LEU A N 1
ATOM 683 C CA . LEU A 1 91 ? -10.508 -12.135 -7.300 1.00 80.75 91 LEU A CA 1
ATOM 684 C C . LEU A 1 91 ? -10.112 -13.581 -6.974 1.00 80.75 91 LEU A C 1
ATOM 686 O O . LEU A 1 91 ? -9.025 -14.029 -7.340 1.00 80.75 91 LEU A O 1
ATOM 690 N N . LEU A 1 92 ? -11.008 -14.329 -6.329 1.00 79.50 92 LEU A N 1
ATOM 691 C CA . LEU A 1 92 ? -10.822 -15.759 -6.088 1.00 79.50 92 LEU A CA 1
ATOM 692 C C . LEU A 1 92 ? -10.811 -16.548 -7.401 1.00 79.50 92 LEU A C 1
ATOM 694 O O . LEU A 1 92 ? -9.981 -17.440 -7.565 1.00 79.50 92 LEU A O 1
ATOM 698 N N . TYR A 1 93 ? -11.674 -16.185 -8.357 1.00 81.62 93 TYR A N 1
ATOM 699 C CA . TYR A 1 93 ? -11.669 -16.785 -9.693 1.00 81.62 93 TYR A CA 1
ATOM 700 C C . TYR A 1 93 ? -10.352 -16.523 -10.439 1.00 81.62 93 TYR A C 1
ATOM 702 O O . TYR A 1 93 ? -9.781 -17.448 -11.008 1.00 81.62 93 TYR A O 1
ATOM 710 N N . TYR A 1 94 ? -9.826 -15.296 -10.378 1.00 79.44 94 TYR A N 1
ATOM 711 C CA . TYR A 1 94 ? -8.527 -14.942 -10.954 1.00 79.44 94 TYR A CA 1
ATOM 712 C C . TYR A 1 94 ? -7.393 -15.798 -10.373 1.00 79.44 94 TYR A C 1
ATOM 714 O O . TYR A 1 94 ? -6.594 -16.341 -11.128 1.00 79.44 94 TYR A O 1
ATOM 722 N N . PHE A 1 95 ? -7.348 -15.987 -9.050 1.00 73.38 95 PHE A N 1
ATOM 723 C CA . PHE A 1 95 ? -6.333 -16.834 -8.412 1.00 73.38 95 PHE A CA 1
ATOM 724 C C . PHE A 1 95 ? -6.484 -18.321 -8.745 1.00 73.38 95 PHE A C 1
ATOM 726 O O . PH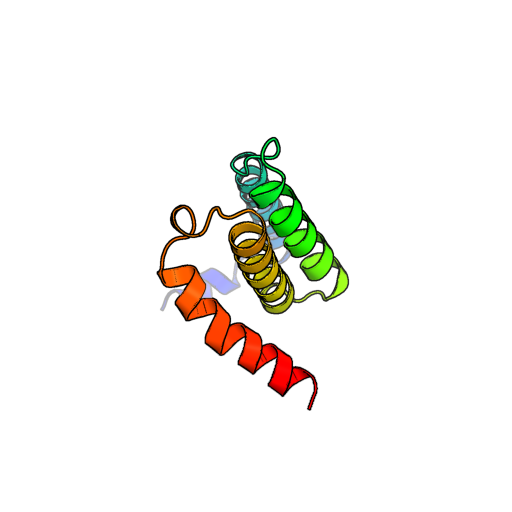E A 1 95 ? -5.486 -19.032 -8.850 1.00 73.38 95 PHE A O 1
ATOM 733 N N . TYR A 1 96 ? -7.721 -18.790 -8.911 1.00 74.00 96 TYR A N 1
ATOM 734 C CA . TYR A 1 96 ? -7.992 -20.153 -9.351 1.00 74.00 96 TYR A CA 1
ATOM 735 C C . TYR A 1 96 ? -7.526 -20.374 -10.798 1.00 74.00 96 TYR A C 1
ATOM 737 O O . TYR A 1 96 ? -6.926 -21.402 -11.093 1.00 74.00 96 TYR A O 1
ATOM 745 N N . LEU A 1 97 ? -7.734 -19.386 -11.676 1.00 70.88 97 LEU A N 1
ATOM 746 C CA . LEU A 1 97 ? -7.320 -19.434 -13.078 1.00 70.88 97 LEU A CA 1
ATOM 747 C C . LEU A 1 97 ? -5.802 -19.284 -13.257 1.00 70.88 97 LEU A C 1
ATOM 749 O O . LEU A 1 97 ? -5.230 -19.936 -14.112 1.00 70.88 97 LEU A O 1
ATOM 753 N N . LEU A 1 98 ? -5.140 -18.457 -12.441 1.00 65.38 98 LEU A N 1
ATOM 754 C CA . LEU A 1 98 ? -3.683 -18.257 -12.478 1.00 65.38 98 LEU A CA 1
ATOM 755 C C . LEU A 1 98 ? -2.896 -19.513 -12.054 1.00 65.38 98 LEU A C 1
ATOM 757 O O . LEU A 1 98 ? -1.703 -19.624 -12.325 1.00 65.38 98 LEU A O 1
ATOM 761 N N . LYS A 1 99 ? -3.549 -20.435 -11.336 1.00 53.19 99 LYS A N 1
ATOM 762 C CA . LYS A 1 99 ? -2.973 -21.704 -10.875 1.00 53.19 99 LYS A CA 1
ATOM 763 C C . LYS A 1 99 ? -3.236 -22.871 -11.847 1.00 53.19 99 LYS A C 1
ATOM 765 O O . LYS A 1 99 ? -2.716 -23.958 -11.598 1.00 53.19 99 LYS A O 1
ATOM 770 N N . ALA A 1 100 ? -4.032 -22.657 -12.899 1.00 43.94 100 ALA A N 1
ATOM 771 C CA . ALA A 1 100 ? -4.287 -23.596 -13.997 1.00 43.94 100 ALA A CA 1
ATOM 772 C C . ALA A 1 100 ? -3.396 -23.269 -15.206 1.00 43.94 100 ALA A C 1
ATOM 774 O O . ALA A 1 100 ? -2.995 -24.232 -15.895 1.00 43.94 100 ALA A O 1
#

Secondary structure (DSSP, 8-state):
--HHHHHTS-HHHHHHHHHHHHHHHHHGGGGS-SSSHHHHHHHHHHHHHHHHHT-HHHHHHHHHHHHHHHHHHTT-TTTS-HHHHHHHHHHHHHHHHHT-

Solvent-accessible surface area (backbone atoms only — not comparable to full-atom values): 5690 Å² total; per-residue (Å²): 134,64,62,72,70,60,68,72,54,57,72,78,64,50,51,62,53,53,53,54,51,53,57,57,56,55,58,58,60,71,76,53,56,66,86,44,62,60,50,31,52,20,53,50,48,17,55,53,41,19,68,76,63,76,31,63,68,62,6,50,45,53,14,52,48,44,29,54,50,43,28,53,75,69,70,42,59,85,78,53,60,71,66,58,62,61,51,44,56,62,47,52,49,50,58,55,57,76,74,105

Sequence (100 aa):
FLTPLAVMIPTAATAPALILIGLQMMSTIKNVNFDDFTQALPAFITIVVTVFTFNLANGISLGIITYVLLNVFSGKYREVPAGLYVLCVPLLYYFYLLKA

Mean predicted aligned error: 7.54 Å

pLDDT: mean 83.84, std 8.28, range [43.94, 94.06]

Radius of gyration: 18.11 Å; Cα contacts (8 Å, |Δi|>4): 59; chains: 1; bounding box: 37×42×48 Å